Protein AF-A0A1Q7BTD7-F1 (afdb_monomer_lite)

Secondary structure (DSSP, 8-state):
-EEEEEE-GGGS-TT-EEEEEEEEEEEEEE-TT-----EEEEEEEEETTEEEEE--EE-BTTEEETTSGGGGGGGGGTT--S-EEEEEEE---HHHHHHHHTTSEEEEEEEEEEEEEPPPP-

Structure (mmCIF, N/CA/C/O backbone):
data_AF-A0A1Q7BTD7-F1
#
_entry.id   AF-A0A1Q7BTD7-F1
#
loop_
_atom_site.group_PDB
_atom_site.id
_atom_site.type_symbol
_atom_site.label_atom_id
_atom_site.label_alt_id
_atom_site.label_comp_id
_atom_site.label_asym_id
_atom_site.label_entity_id
_atom_site.label_seq_id
_atom_site.pdbx_PDB_ins_code
_atom_site.Cartn_x
_atom_site.Cartn_y
_atom_site.Cartn_z
_atom_site.occupancy
_atom_site.B_iso_or_equiv
_atom_site.auth_seq_id
_atom_site.auth_comp_id
_atom_site.auth_asym_id
_atom_site.auth_atom_id
_atom_site.pdbx_PDB_model_num
ATOM 1 N N . MET A 1 1 ? 2.586 -2.168 14.222 1.00 91.81 1 MET A N 1
ATOM 2 C CA . MET A 1 1 ? 2.492 -3.506 13.594 1.00 91.81 1 MET A CA 1
ATOM 3 C C . MET A 1 1 ? 2.933 -3.400 12.141 1.00 91.81 1 MET A C 1
ATOM 5 O O . MET A 1 1 ? 2.793 -2.321 11.581 1.00 91.81 1 MET A O 1
ATOM 9 N N . ALA A 1 2 ? 3.480 -4.457 11.535 1.00 93.62 2 ALA A N 1
ATOM 10 C CA . ALA A 1 2 ? 3.885 -4.428 10.128 1.00 93.62 2 ALA A CA 1
ATOM 11 C C . ALA A 1 2 ? 3.631 -5.770 9.433 1.00 93.62 2 ALA A C 1
ATOM 13 O O . ALA A 1 2 ? 3.780 -6.821 10.055 1.00 93.62 2 ALA A O 1
ATOM 14 N N . ALA A 1 3 ? 3.281 -5.709 8.151 1.00 94.38 3 ALA A N 1
ATOM 15 C CA . ALA A 1 3 ? 3.268 -6.844 7.235 1.00 94.38 3 ALA A CA 1
ATOM 16 C C . ALA A 1 3 ? 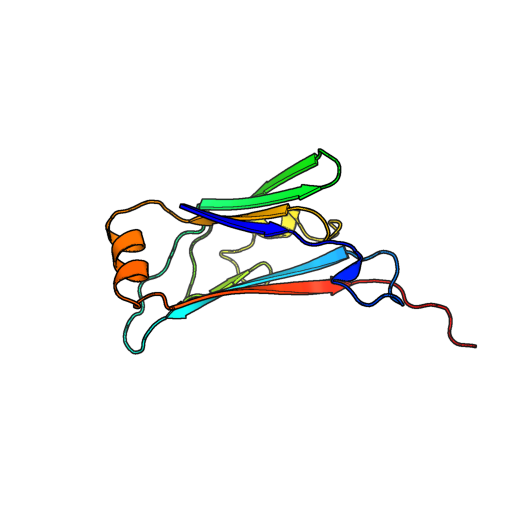4.319 -6.605 6.146 1.00 94.38 3 ALA A C 1
ATOM 18 O O . ALA A 1 3 ? 4.424 -5.487 5.645 1.00 94.38 3 ALA A O 1
ATOM 19 N N . VAL A 1 4 ? 5.096 -7.630 5.795 1.00 96.38 4 VAL A N 1
ATOM 20 C CA . VAL A 1 4 ? 6.134 -7.544 4.758 1.00 96.38 4 VAL A CA 1
ATOM 21 C C . VAL A 1 4 ? 5.771 -8.482 3.615 1.00 96.38 4 VAL A C 1
ATOM 23 O O . VAL A 1 4 ? 5.496 -9.658 3.848 1.00 96.38 4 VAL A O 1
ATOM 26 N N . LEU A 1 5 ? 5.766 -7.950 2.395 1.00 96.25 5 LEU A N 1
ATOM 27 C CA . LEU A 1 5 ? 5.528 -8.683 1.158 1.00 96.25 5 LEU A CA 1
ATOM 28 C C . LEU A 1 5 ? 6.822 -8.699 0.327 1.00 96.25 5 LEU A C 1
ATOM 30 O O . LEU A 1 5 ? 7.154 -7.674 -0.274 1.00 96.25 5 LEU A O 1
ATOM 34 N N . PRO A 1 6 ? 7.557 -9.824 0.289 1.00 97.56 6 PRO A N 1
ATOM 35 C CA . PRO A 1 6 ? 8.705 -9.967 -0.595 1.00 97.56 6 PRO A CA 1
ATOM 36 C C . PRO A 1 6 ? 8.225 -10.213 -2.030 1.00 97.56 6 PRO A C 1
ATOM 38 O O . PRO A 1 6 ? 7.434 -11.126 -2.266 1.00 97.56 6 PRO A O 1
ATOM 41 N N . LEU A 1 7 ? 8.707 -9.413 -2.983 1.00 97.44 7 LEU A N 1
ATOM 42 C CA . LEU A 1 7 ? 8.412 -9.564 -4.410 1.00 97.44 7 LEU A CA 1
ATOM 43 C C . LEU A 1 7 ? 9.700 -9.791 -5.205 1.00 97.44 7 LEU A C 1
ATOM 45 O O . LEU A 1 7 ? 10.588 -8.941 -5.269 1.00 97.44 7 LEU A O 1
ATOM 49 N N . ALA A 1 8 ? 9.795 -10.934 -5.867 1.00 96.94 8 ALA A N 1
ATOM 50 C CA . ALA A 1 8 ? 10.868 -11.287 -6.779 1.00 96.94 8 ALA A CA 1
ATOM 51 C C . ALA A 1 8 ? 10.474 -11.003 -8.233 1.00 96.94 8 ALA A C 1
ATOM 53 O O . ALA A 1 8 ? 9.302 -10.907 -8.595 1.00 96.94 8 ALA A O 1
ATOM 54 N N . ARG A 1 9 ? 11.465 -10.939 -9.134 1.00 94.88 9 ARG A N 1
ATOM 55 C CA . ARG A 1 9 ? 11.191 -10.776 -10.572 1.00 94.88 9 ARG A CA 1
ATOM 56 C C . ARG A 1 9 ? 10.265 -11.875 -11.111 1.00 94.88 9 ARG A C 1
ATOM 58 O O . ARG A 1 9 ? 9.489 -11.599 -12.021 1.00 94.88 9 ARG A O 1
ATOM 65 N N . THR A 1 10 ? 10.340 -13.089 -10.571 1.00 96.56 10 THR A N 1
ATOM 66 C CA . THR A 1 10 ? 9.511 -14.240 -10.967 1.00 96.56 10 THR A CA 1
ATOM 67 C C . THR A 1 10 ? 8.029 -14.083 -10.640 1.00 96.56 10 THR A C 1
ATOM 69 O O . THR A 1 10 ? 7.223 -14.793 -11.232 1.00 96.56 10 THR A O 1
ATOM 72 N N . ASP A 1 11 ? 7.662 -13.135 -9.776 1.00 96.62 11 ASP A N 1
ATOM 73 C CA . ASP A 1 11 ? 6.265 -12.859 -9.416 1.00 96.62 11 ASP A CA 1
ATOM 74 C C . ASP A 1 11 ? 5.552 -11.983 -10.461 1.00 96.62 11 ASP A C 1
ATOM 76 O O . ASP A 1 11 ? 4.351 -11.730 -10.376 1.00 96.62 11 ASP A O 1
ATOM 80 N N . PHE A 1 12 ? 6.285 -11.536 -11.484 1.00 95.25 12 PHE A N 1
ATOM 81 C CA . PHE A 1 12 ? 5.780 -10.694 -12.562 1.00 95.25 12 PHE A CA 1
ATOM 82 C C . PHE A 1 12 ? 5.896 -11.393 -13.924 1.00 95.25 12 PHE A C 1
ATOM 84 O O . PHE A 1 12 ? 6.814 -12.195 -14.127 1.00 95.25 12 PHE A O 1
ATOM 91 N N . PRO A 1 13 ? 5.047 -11.047 -14.916 1.00 93.69 13 PRO A N 1
ATOM 92 C CA . PRO A 1 13 ? 5.079 -11.663 -16.242 1.00 93.69 13 PRO A CA 1
ATOM 93 C C . PRO A 1 13 ? 6.493 -11.701 -16.851 1.00 93.69 13 PRO A C 1
ATOM 95 O O . PRO A 1 13 ? 7.179 -10.672 -16.883 1.00 93.69 13 PRO A O 1
ATOM 98 N N . PRO A 1 14 ? 6.976 -12.860 -17.334 1.00 93.56 14 PRO A N 1
ATOM 99 C CA . PRO A 1 14 ? 8.368 -13.012 -17.768 1.00 93.56 14 PRO A CA 1
ATOM 100 C C . PRO A 1 14 ? 8.680 -12.255 -19.067 1.00 93.56 14 PRO A C 1
ATOM 102 O O . PRO A 1 14 ? 9.826 -11.911 -19.3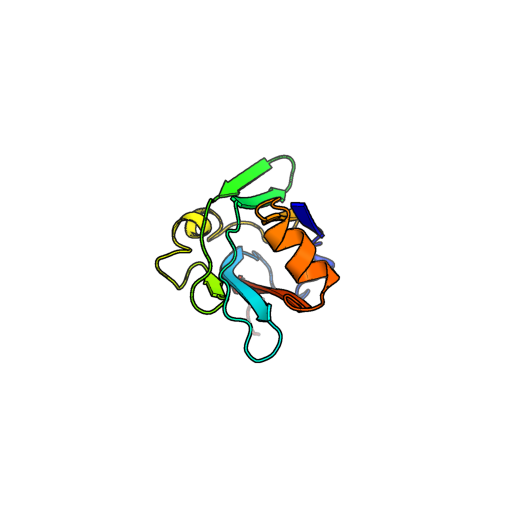27 1.00 93.56 14 PRO A O 1
ATOM 105 N N . ASN A 1 15 ? 7.661 -11.949 -19.869 1.00 93.00 15 ASN A N 1
ATOM 106 C CA . ASN A 1 15 ? 7.760 -11.277 -21.165 1.00 93.00 15 ASN A CA 1
ATOM 107 C C . ASN A 1 15 ? 7.601 -9.746 -21.091 1.00 93.00 15 ASN A C 1
ATOM 109 O O . ASN A 1 15 ? 7.393 -9.109 -22.121 1.00 93.00 15 ASN A O 1
ATOM 113 N N . VAL A 1 16 ? 7.663 -9.156 -19.895 1.00 94.31 16 VAL A N 1
ATOM 114 C CA . VAL A 1 16 ? 7.592 -7.702 -19.696 1.00 94.31 16 VAL A CA 1
ATOM 115 C C . VA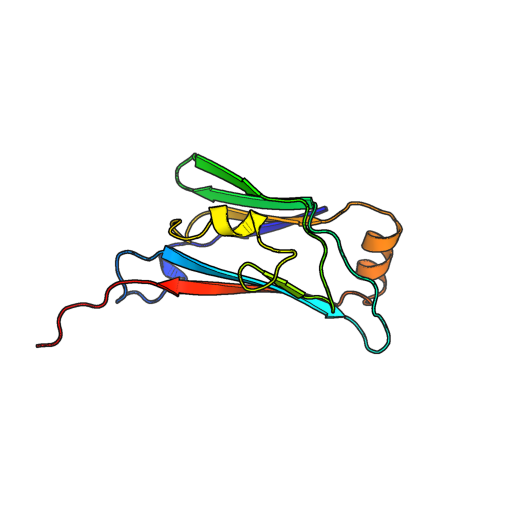L A 1 16 ? 8.902 -7.218 -19.077 1.00 94.31 16 VAL A C 1
ATOM 117 O O . VAL A 1 16 ? 9.255 -7.594 -17.962 1.00 94.31 16 VAL A O 1
ATOM 120 N N . ALA A 1 17 ? 9.652 -6.396 -19.800 1.00 93.94 17 ALA A N 1
ATOM 121 C CA . ALA A 1 17 ? 10.884 -5.775 -19.319 1.00 93.94 17 ALA A CA 1
ATOM 122 C C . ALA A 1 17 ? 10.613 -4.378 -18.741 1.00 93.94 17 ALA A C 1
ATOM 124 O O . ALA A 1 17 ? 9.545 -3.810 -18.974 1.00 93.94 17 ALA A O 1
ATOM 125 N N . ASN A 1 18 ? 11.598 -3.803 -18.041 1.00 95.00 18 ASN A N 1
ATOM 126 C CA . ASN A 1 18 ? 11.535 -2.440 -17.493 1.00 95.00 18 ASN A CA 1
ATOM 127 C C . ASN A 1 18 ? 10.282 -2.204 -16.634 1.00 95.00 18 ASN A C 1
ATOM 129 O O . ASN A 1 18 ? 9.562 -1.226 -16.829 1.00 95.00 18 ASN A O 1
ATOM 133 N N . LEU A 1 19 ? 9.991 -3.152 -15.738 1.00 96.94 19 LEU A N 1
ATOM 134 C CA . LEU A 1 19 ? 8.844 -3.055 -14.844 1.00 96.94 19 LEU A CA 1
ATOM 135 C C . LEU A 1 19 ? 8.997 -1.854 -13.915 1.00 96.94 19 LEU A C 1
ATOM 137 O O . LEU A 1 19 ? 10.043 -1.676 -13.293 1.00 96.94 19 LEU A O 1
ATOM 141 N N . ALA A 1 20 ? 7.927 -1.083 -13.792 1.00 97.69 20 ALA A N 1
ATOM 142 C CA . ALA A 1 20 ? 7.855 0.039 -12.878 1.00 97.69 20 ALA A CA 1
ATOM 143 C C . ALA A 1 20 ? 6.481 0.103 -12.211 1.00 97.69 20 ALA A C 1
ATOM 145 O O . ALA A 1 20 ? 5.455 -0.220 -12.816 1.00 97.69 20 ALA A O 1
ATOM 146 N N . VAL A 1 21 ? 6.447 0.543 -10.957 1.00 98.06 21 VAL A N 1
ATOM 147 C CA . VAL A 1 21 ? 5.200 0.802 -10.238 1.00 98.06 21 VAL A CA 1
ATOM 148 C C . VAL A 1 21 ? 4.498 1.999 -10.876 1.00 98.06 21 VAL A C 1
ATOM 150 O O . VAL A 1 21 ? 5.033 3.103 -10.924 1.00 98.06 21 VAL A O 1
ATOM 153 N N . ALA A 1 22 ? 3.275 1.798 -11.358 1.00 97.75 22 ALA A N 1
ATOM 154 C CA . ALA A 1 22 ? 2.443 2.857 -11.919 1.00 97.75 22 ALA A CA 1
ATOM 155 C C . ALA A 1 22 ? 1.429 3.385 -10.897 1.00 97.75 22 ALA A C 1
ATOM 157 O O . ALA A 1 22 ? 1.184 4.589 -10.826 1.00 97.75 22 ALA A O 1
ATOM 158 N N . LYS A 1 23 ? 0.804 2.491 -10.118 1.00 97.88 23 LYS A N 1
ATOM 159 C CA . LYS A 1 23 ? -0.164 2.852 -9.070 1.00 97.88 23 LYS A CA 1
ATOM 160 C C . LYS A 1 23 ? -0.121 1.859 -7.921 1.00 97.88 23 LYS A C 1
ATOM 162 O O . LYS A 1 23 ? 0.108 0.672 -8.138 1.00 97.88 23 LYS A O 1
ATOM 167 N N . LEU A 1 24 ? -0.439 2.350 -6.729 1.00 98.00 24 LEU A N 1
ATOM 168 C CA . LEU A 1 24 ? -0.618 1.538 -5.530 1.00 98.00 24 LEU A CA 1
ATOM 169 C C . LEU A 1 24 ? -1.988 1.823 -4.933 1.00 98.00 24 LEU A C 1
ATOM 171 O O . LEU A 1 24 ? -2.437 2.973 -4.905 1.00 98.00 24 LEU A O 1
ATOM 175 N N . THR A 1 25 ? -2.672 0.787 -4.468 1.00 98.06 25 THR A N 1
ATOM 176 C CA . THR A 1 25 ? -3.921 0.908 -3.713 1.00 98.06 25 THR A CA 1
ATOM 177 C C . THR A 1 25 ? -3.980 -0.187 -2.665 1.00 98.06 25 THR A C 1
ATOM 179 O O . THR A 1 25 ? -3.834 -1.355 -2.990 1.00 98.06 25 THR A O 1
ATOM 182 N N . LEU A 1 26 ? -4.201 0.191 -1.415 1.00 97.75 26 LEU A N 1
ATOM 183 C CA . LEU A 1 26 ? -4.457 -0.716 -0.312 1.00 97.75 26 LEU A CA 1
ATOM 184 C C . LEU A 1 26 ? -5.953 -0.721 -0.009 1.00 97.75 26 LEU A C 1
ATOM 186 O O . LEU A 1 26 ? -6.559 0.340 0.168 1.00 97.75 26 LEU A O 1
ATOM 190 N N . TYR A 1 27 ? -6.512 -1.920 0.086 1.00 97.62 27 TYR A N 1
ATOM 191 C CA . TYR A 1 27 ? -7.858 -2.172 0.577 1.00 97.62 27 TY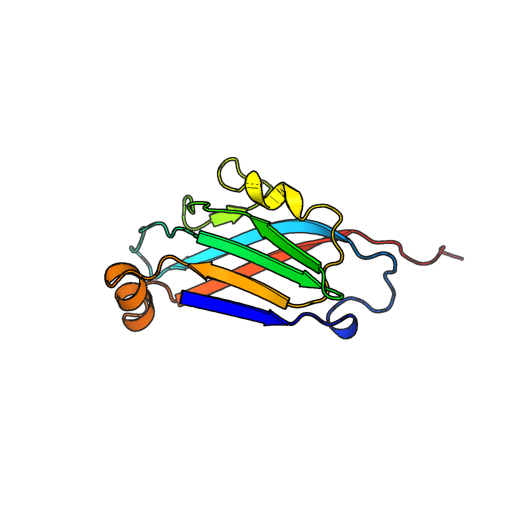R A CA 1
ATOM 192 C C . TYR A 1 27 ? -7.778 -2.827 1.951 1.00 97.62 27 TYR A C 1
ATOM 194 O O . TYR A 1 27 ? -7.073 -3.817 2.131 1.00 97.62 27 TYR A O 1
ATOM 202 N N . VAL A 1 28 ? -8.532 -2.290 2.901 1.00 97.25 28 VAL A N 1
ATOM 203 C CA . VAL A 1 28 ? -8.791 -2.901 4.201 1.00 97.25 28 VAL A CA 1
ATOM 204 C C . VAL A 1 28 ? -10.119 -3.634 4.089 1.00 97.25 28 VAL A C 1
ATOM 206 O O . VAL A 1 28 ? -11.179 -3.008 4.008 1.00 97.25 28 VAL A O 1
ATOM 209 N N . VAL A 1 29 ? -10.065 -4.963 4.046 1.00 96.94 29 VAL A N 1
ATOM 210 C CA . VAL A 1 29 ? -11.259 -5.808 4.022 1.00 96.94 29 VAL A CA 1
ATOM 211 C C . VAL A 1 29 ? -11.806 -5.864 5.441 1.00 96.94 29 VAL A C 1
ATOM 213 O O . VAL A 1 29 ? -11.128 -6.302 6.371 1.00 96.94 29 VAL A O 1
ATOM 216 N N . ARG A 1 30 ? -13.027 -5.363 5.617 1.00 97.44 30 ARG A N 1
ATOM 217 C CA . ARG A 1 30 ? -13.677 -5.208 6.920 1.00 97.44 30 ARG A CA 1
ATOM 218 C C . ARG A 1 30 ? -14.925 -6.074 6.993 1.00 97.44 30 ARG A C 1
ATOM 220 O O . ARG A 1 30 ? -15.638 -6.220 6.002 1.00 97.44 30 ARG A O 1
ATOM 227 N N . ALA A 1 31 ? -15.217 -6.581 8.185 1.00 97.62 31 ALA A N 1
ATOM 228 C CA . ALA A 1 31 ? -16.483 -7.245 8.455 1.00 97.62 31 ALA A CA 1
ATOM 229 C C . ALA A 1 31 ? -17.668 -6.289 8.224 1.00 97.62 31 ALA A C 1
ATOM 231 O O . ALA A 1 31 ? -17.566 -5.074 8.415 1.00 97.62 31 ALA A O 1
ATOM 232 N N . ASN A 1 32 ? -18.828 -6.845 7.872 1.00 95.62 32 ASN A N 1
ATOM 233 C CA . ASN A 1 32 ? -20.047 -6.060 7.674 1.00 95.62 32 ASN A CA 1
ATOM 234 C C . ASN A 1 32 ? -20.379 -5.206 8.911 1.00 95.62 32 ASN A C 1
ATOM 236 O O . ASN A 1 32 ? -20.399 -5.703 10.039 1.00 95.62 32 ASN A O 1
ATOM 240 N N . GLY A 1 33 ? -20.663 -3.921 8.684 1.00 94.50 33 GLY A N 1
ATOM 241 C CA . GLY A 1 33 ? -20.980 -2.958 9.743 1.00 94.50 33 GLY A CA 1
ATOM 242 C C . GLY A 1 33 ? -19.771 -2.432 10.525 1.00 94.50 33 GLY A C 1
ATOM 243 O O . GLY A 1 33 ? -19.969 -1.673 11.467 1.00 94.50 33 GLY A O 1
ATOM 244 N N . PHE A 1 34 ? -18.542 -2.811 10.157 1.00 96.94 34 PHE A N 1
ATOM 245 C CA . PHE A 1 34 ? -17.318 -2.226 10.701 1.00 96.94 34 PHE A CA 1
ATOM 246 C C . PHE A 1 34 ? -16.737 -1.201 9.718 1.00 96.94 34 PHE A C 1
ATOM 248 O O . PHE A 1 34 ? -16.311 -1.546 8.615 1.00 96.94 34 PHE A O 1
ATOM 255 N N . ASP A 1 35 ? -16.731 0.069 10.113 1.00 96.31 35 ASP A N 1
ATOM 256 C CA . ASP A 1 35 ? -16.389 1.218 9.266 1.00 96.31 35 ASP A CA 1
ATOM 257 C C . ASP A 1 35 ? -15.180 2.019 9.769 1.00 96.31 35 ASP A C 1
ATOM 259 O O . ASP A 1 35 ? -14.806 3.014 9.149 1.00 96.31 35 ASP A O 1
ATOM 263 N N . ALA A 1 36 ? -14.527 1.561 10.842 1.00 95.38 36 ALA A N 1
ATOM 264 C CA . ALA A 1 36 ? -13.331 2.207 11.359 1.00 95.38 36 ALA A CA 1
ATOM 265 C C . ALA A 1 36 ? -12.245 2.285 10.275 1.00 95.38 36 ALA A C 1
ATOM 267 O O . ALA A 1 36 ? -11.939 1.300 9.589 1.00 95.38 36 ALA A O 1
ATOM 268 N N . GLU A 1 37 ? -11.680 3.476 10.112 1.00 95.88 37 GLU A N 1
ATOM 269 C CA . GLU A 1 37 ? -10.541 3.716 9.235 1.00 95.88 37 GLU A CA 1
ATOM 270 C C . GLU A 1 37 ? -9.239 3.359 9.952 1.00 95.88 37 GLU A C 1
ATOM 272 O O . GLU A 1 37 ? -9.150 3.416 11.178 1.00 95.88 37 GLU A O 1
ATOM 277 N N . LEU A 1 38 ? -8.234 2.983 9.169 1.00 95.81 38 LEU A N 1
ATOM 278 C CA . LEU A 1 38 ? -6.923 2.589 9.650 1.00 95.81 38 LEU A CA 1
ATOM 279 C C . LEU A 1 38 ? -5.875 3.582 9.149 1.00 95.81 38 LEU A C 1
ATOM 281 O O . LEU A 1 38 ? -5.923 4.032 8.002 1.00 95.81 38 LEU A O 1
ATOM 285 N N . THR A 1 39 ? -4.895 3.897 9.990 1.00 97.44 39 THR A N 1
ATOM 286 C CA . THR A 1 39 ? -3.725 4.667 9.562 1.00 97.44 39 THR A CA 1
ATOM 287 C C . THR A 1 39 ? -2.585 3.732 9.180 1.00 97.44 39 THR A C 1
ATOM 289 O O . THR A 1 39 ? -2.053 2.998 10.020 1.00 97.44 39 THR A O 1
ATOM 292 N N . VAL A 1 40 ? -2.168 3.795 7.913 1.00 97.94 40 VAL A N 1
ATOM 293 C CA . VAL A 1 40 ? -0.884 3.236 7.481 1.00 97.94 40 VAL A CA 1
ATOM 294 C C . VAL A 1 40 ? 0.181 4.244 7.883 1.00 97.94 40 VAL A C 1
ATOM 296 O O . VAL A 1 40 ? 0.284 5.323 7.301 1.00 97.94 40 VAL A O 1
ATOM 299 N N . THR A 1 41 ? 0.944 3.927 8.923 1.00 98.19 41 THR A N 1
ATOM 300 C CA . THR A 1 41 ? 1.974 4.820 9.457 1.00 98.19 41 THR A CA 1
ATOM 301 C C . THR A 1 41 ? 3.135 4.981 8.485 1.00 98.19 41 THR A C 1
ATOM 303 O O . THR A 1 41 ? 3.680 6.076 8.379 1.00 98.19 41 THR A O 1
ATOM 306 N N . ALA A 1 42 ? 3.454 3.926 7.735 1.00 97.94 42 ALA A N 1
ATOM 307 C CA . ALA A 1 42 ? 4.428 3.952 6.656 1.00 97.94 42 ALA A CA 1
ATOM 308 C C . ALA A 1 42 ? 4.156 2.840 5.635 1.00 97.94 42 ALA A C 1
ATOM 310 O O . ALA A 1 42 ? 3.837 1.708 5.996 1.00 97.9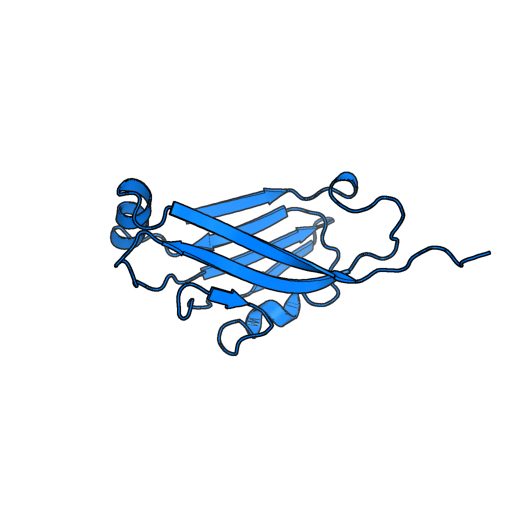4 42 ALA A O 1
ATOM 311 N N . LEU A 1 43 ? 4.321 3.154 4.354 1.00 98.06 43 LEU A N 1
ATOM 312 C CA . LEU A 1 43 ? 4.612 2.175 3.316 1.00 98.06 43 LEU A CA 1
ATOM 313 C C . LEU A 1 43 ? 6.115 2.253 3.053 1.00 98.06 43 LEU A C 1
ATOM 315 O O . LEU A 1 43 ? 6.617 3.327 2.732 1.00 98.06 43 LEU A O 1
ATOM 319 N N . ARG A 1 44 ? 6.821 1.141 3.227 1.00 98.31 44 ARG A N 1
ATOM 320 C CA . ARG A 1 44 ? 8.265 1.017 3.035 1.00 98.31 44 ARG A CA 1
ATOM 321 C C . ARG A 1 44 ? 8.533 0.111 1.845 1.00 98.31 44 ARG A C 1
ATOM 323 O O . ARG A 1 44 ? 7.899 -0.929 1.714 1.00 98.31 44 ARG A O 1
ATOM 330 N N . HIS A 1 45 ? 9.482 0.489 1.008 1.00 98.50 45 HIS A N 1
ATOM 331 C CA . HIS A 1 45 ? 9.967 -0.313 -0.104 1.00 98.50 45 HIS A CA 1
ATOM 332 C C . HIS A 1 45 ? 11.488 -0.390 -0.025 1.00 98.50 45 HIS A C 1
ATOM 334 O O . HIS A 1 45 ? 12.161 0.641 0.009 1.00 98.50 45 HIS A O 1
ATOM 340 N N . GLU A 1 46 ? 12.015 -1.606 0.062 1.00 98.31 46 GLU A N 1
ATOM 341 C CA . GLU A 1 46 ? 13.447 -1.880 0.109 1.00 98.31 46 GLU A CA 1
ATOM 342 C C . GLU A 1 46 ? 13.865 -2.731 -1.088 1.00 98.31 46 GLU A C 1
ATOM 344 O O . GLU A 1 46 ? 13.389 -3.850 -1.266 1.00 98.31 46 GLU A O 1
ATOM 349 N N . VAL A 1 47 ? 14.761 -2.203 -1.920 1.00 97.25 47 VAL A N 1
ATOM 350 C CA . VAL A 1 47 ? 15.259 -2.880 -3.122 1.00 97.25 47 VAL A CA 1
ATOM 351 C C . VAL A 1 47 ? 16.717 -2.507 -3.356 1.00 97.25 47 VAL A C 1
ATOM 353 O O . VAL A 1 47 ? 17.086 -1.340 -3.253 1.00 97.25 47 VAL A O 1
ATOM 356 N N . ASP A 1 48 ? 17.568 -3.497 -3.630 1.00 93.56 48 ASP A N 1
ATOM 357 C CA . ASP A 1 48 ? 19.001 -3.307 -3.908 1.00 93.56 48 ASP A CA 1
ATOM 358 C C . ASP A 1 48 ? 19.742 -2.454 -2.849 1.00 93.56 48 ASP A C 1
ATOM 360 O O . ASP A 1 48 ? 20.625 -1.651 -3.156 1.00 93.56 48 ASP A O 1
ATOM 364 N N . GLY A 1 49 ? 19.356 -2.599 -1.575 1.00 93.25 49 GLY A N 1
ATOM 365 C CA . GLY A 1 49 ? 19.911 -1.836 -0.450 1.00 93.25 49 GLY A CA 1
ATOM 366 C C . GLY A 1 49 ? 19.467 -0.369 -0.380 1.00 93.25 49 GLY A C 1
ATOM 367 O O . GLY A 1 49 ? 19.975 0.380 0.453 1.00 93.25 49 GLY A O 1
ATOM 368 N N . GLN A 1 50 ? 18.539 0.060 -1.240 1.00 95.50 50 GLN A N 1
ATOM 369 C CA . GLN A 1 50 ? 17.866 1.355 -1.162 1.00 95.50 50 GLN A CA 1
ATOM 370 C C . GLN A 1 50 ? 16.539 1.206 -0.424 1.00 95.50 50 GLN A C 1
ATOM 372 O O . GLN A 1 50 ? 15.785 0.275 -0.690 1.00 95.50 50 GLN A O 1
ATOM 377 N N . VAL A 1 51 ? 16.243 2.149 0.470 1.00 97.62 51 VAL A N 1
ATOM 378 C CA . VAL A 1 51 ? 14.989 2.190 1.228 1.00 97.62 51 VAL A CA 1
ATOM 379 C C . VAL A 1 51 ? 14.255 3.483 0.907 1.00 97.62 51 VAL A C 1
ATOM 381 O O . VAL A 1 51 ? 14.800 4.573 1.081 1.00 97.62 51 VAL A O 1
ATOM 384 N N . VAL A 1 52 ? 13.005 3.355 0.477 1.00 97.81 52 VAL A N 1
ATOM 385 C CA . VAL A 1 52 ? 12.066 4.467 0.319 1.00 97.81 52 VAL A CA 1
ATOM 386 C C . VAL A 1 52 ? 10.897 4.233 1.263 1.00 97.81 52 VAL A C 1
ATOM 388 O O . VAL A 1 52 ? 10.346 3.137 1.326 1.00 97.81 52 VAL A O 1
ATOM 391 N N . GLU A 1 53 ? 10.503 5.263 2.001 1.00 97.88 53 GLU A N 1
ATOM 392 C CA . GLU A 1 53 ? 9.391 5.198 2.944 1.00 97.88 53 GLU A CA 1
ATOM 393 C C . GLU A 1 53 ? 8.462 6.395 2.737 1.00 97.88 53 GLU A C 1
ATOM 395 O O . GLU A 1 53 ? 8.925 7.520 2.538 1.00 97.88 53 GLU A O 1
ATOM 400 N N . ALA A 1 54 ? 7.148 6.162 2.765 1.00 97.44 54 ALA A N 1
ATOM 401 C CA . ALA A 1 54 ? 6.150 7.217 2.641 1.00 97.44 54 ALA A CA 1
ATOM 402 C C . ALA A 1 54 ? 4.936 6.979 3.545 1.00 97.44 54 ALA A C 1
ATOM 404 O O . ALA A 1 54 ? 4.421 5.868 3.665 1.00 97.44 54 ALA A O 1
ATOM 405 N N . GLY A 1 55 ? 4.432 8.056 4.137 1.00 93.12 55 GLY A N 1
ATOM 406 C CA . GLY A 1 55 ? 3.355 8.037 5.121 1.00 93.12 55 GLY A CA 1
ATOM 407 C C . GLY A 1 55 ? 3.490 9.216 6.088 1.00 93.12 55 GLY A C 1
ATOM 408 O O . GLY A 1 55 ? 4.338 10.084 5.867 1.00 93.12 55 GLY A O 1
ATOM 409 N N . PRO A 1 56 ? 2.676 9.266 7.153 1.00 96.88 56 PRO A N 1
ATOM 410 C CA . PRO A 1 56 ? 1.505 8.425 7.402 1.00 96.88 56 PRO A CA 1
ATOM 411 C C . PRO A 1 56 ? 0.333 8.789 6.479 1.00 96.88 56 PRO A C 1
ATOM 413 O O . PRO A 1 56 ? 0.189 9.941 6.069 1.00 96.88 56 PRO A O 1
ATOM 416 N N . VAL A 1 57 ? -0.526 7.817 6.166 1.00 97.19 57 VAL A N 1
ATOM 417 C CA . VAL A 1 57 ? -1.746 8.029 5.374 1.00 97.19 57 VAL A CA 1
ATOM 418 C C . VAL A 1 57 ? -2.948 7.319 6.010 1.00 97.19 57 VAL A C 1
ATOM 420 O O . VAL A 1 57 ? -2.853 6.133 6.339 1.00 97.19 57 VAL A O 1
ATOM 423 N N . PRO A 1 58 ? -4.089 8.004 6.198 1.00 97.19 58 PRO A N 1
ATOM 424 C CA . PRO A 1 58 ? -5.316 7.355 6.638 1.00 97.19 58 PRO A CA 1
ATOM 425 C C . PRO A 1 58 ? -6.035 6.693 5.460 1.00 97.19 58 PRO A C 1
ATOM 427 O O . PRO A 1 58 ? -6.004 7.187 4.326 1.00 97.19 58 PRO A O 1
ATOM 430 N N . THR A 1 59 ? -6.742 5.599 5.728 1.00 97.06 59 THR A N 1
ATOM 431 C CA . THR A 1 59 ? -7.733 5.072 4.792 1.00 97.06 59 THR A CA 1
ATOM 432 C C . THR A 1 59 ? -8.983 5.951 4.769 1.00 97.06 59 THR A C 1
ATOM 434 O O . THR A 1 59 ? -9.286 6.683 5.711 1.00 97.06 59 THR A O 1
ATOM 437 N N . SER A 1 60 ? -9.710 5.907 3.654 1.00 96.44 60 SER A N 1
ATOM 438 C CA . SER A 1 60 ? -11.036 6.509 3.530 1.00 96.44 60 SER A CA 1
ATOM 439 C C . SER A 1 60 ? -11.972 5.523 2.843 1.00 96.44 60 SER A C 1
ATOM 441 O O . SER A 1 60 ? -11.752 5.140 1.687 1.00 96.44 60 SER A O 1
ATOM 443 N N . GLY A 1 61 ? -12.999 5.076 3.565 1.00 95.75 61 GLY A N 1
ATOM 444 C CA . GLY A 1 61 ? -13.840 3.961 3.146 1.00 95.75 61 GLY A CA 1
ATOM 445 C C . GLY A 1 61 ? -13.064 2.644 3.099 1.00 95.75 61 GLY A C 1
ATOM 446 O O . GLY A 1 61 ? -13.353 1.814 2.243 1.00 95.75 61 GLY A O 1
ATOM 447 N N . GLY A 1 62 ? -12.047 2.478 3.952 1.00 96.44 62 GLY A N 1
ATOM 448 C CA . GLY A 1 62 ? -11.161 1.312 3.955 1.00 96.44 62 GLY A CA 1
ATOM 449 C C . GLY A 1 62 ? -10.190 1.270 2.773 1.00 96.44 62 GLY A C 1
ATOM 450 O O . GLY A 1 62 ? -9.641 0.216 2.478 1.00 96.44 62 GLY A O 1
ATOM 451 N N . ILE A 1 63 ? -9.990 2.383 2.058 1.00 97.44 63 ILE A N 1
ATOM 452 C CA . ILE A 1 63 ? -9.141 2.433 0.861 1.00 97.44 63 ILE A CA 1
ATOM 453 C C . ILE A 1 63 ? -8.162 3.603 0.949 1.00 97.44 63 ILE A C 1
ATOM 455 O O . ILE A 1 63 ? -8.558 4.732 1.247 1.00 97.44 63 ILE A O 1
ATOM 459 N N . VAL A 1 64 ? -6.899 3.362 0.602 1.00 97.69 64 VAL A N 1
ATOM 460 C CA . VAL A 1 64 ? -5.879 4.400 0.382 1.00 97.69 64 VAL A CA 1
ATOM 461 C C . VAL A 1 64 ? -5.017 4.038 -0.825 1.00 97.69 64 VAL A C 1
ATOM 463 O O . VAL A 1 64 ? -4.815 2.866 -1.115 1.00 97.69 64 VAL A O 1
ATOM 466 N N . GLY A 1 65 ? -4.537 5.020 -1.584 1.00 97.25 65 GLY A N 1
ATOM 467 C CA . GLY A 1 65 ? -3.725 4.749 -2.769 1.00 97.25 65 GLY A CA 1
ATOM 468 C C . GLY A 1 65 ? -3.376 6.000 -3.558 1.00 97.25 65 GLY A C 1
ATOM 469 O O . GLY A 1 65 ? -3.951 7.062 -3.326 1.00 97.25 65 GLY A O 1
ATOM 470 N N . THR A 1 66 ? -2.479 5.867 -4.534 1.00 96.69 66 THR A N 1
ATOM 471 C CA . THR A 1 66 ? -1.959 6.993 -5.334 1.00 96.69 66 THR A CA 1
ATOM 472 C C . THR A 1 66 ? -3.028 7.701 -6.169 1.00 96.69 66 THR A C 1
ATOM 474 O O . THR A 1 66 ? -2.855 8.852 -6.552 1.00 96.69 66 THR A O 1
ATOM 477 N N . GLY A 1 67 ? -4.157 7.035 -6.437 1.00 91.88 67 GLY A N 1
ATOM 478 C CA . GLY A 1 67 ? -5.322 7.626 -7.102 1.00 91.88 67 GLY A CA 1
ATOM 479 C C . GLY A 1 67 ? -6.263 8.413 -6.180 1.00 91.88 67 GLY A C 1
ATOM 480 O O . GLY A 1 67 ? -7.299 8.877 -6.650 1.00 91.88 67 GLY A O 1
ATOM 481 N N . ARG A 1 68 ? -5.962 8.531 -4.879 1.00 91.88 68 ARG A N 1
ATOM 482 C CA . ARG A 1 68 ? -6.793 9.230 -3.885 1.00 91.88 68 ARG A CA 1
ATOM 483 C C . ARG A 1 68 ? -5.987 10.314 -3.160 1.00 91.88 68 ARG A C 1
ATOM 485 O O . ARG A 1 68 ? -4.809 10.091 -2.896 1.00 91.88 68 ARG A O 1
ATOM 492 N N . PRO A 1 69 ? -6.609 11.437 -2.743 1.00 91.56 69 PRO A N 1
ATOM 493 C CA . PRO A 1 69 ? -5.895 12.531 -2.075 1.00 91.56 69 PRO A CA 1
ATOM 494 C C . PRO A 1 69 ? -5.092 12.097 -0.842 1.00 91.56 69 PRO A C 1
ATOM 496 O O . PRO A 1 69 ? -3.941 12.493 -0.690 1.00 91.56 69 PRO A O 1
ATOM 499 N N . ALA A 1 70 ? -5.661 11.229 0.003 1.00 91.12 70 ALA A N 1
ATOM 500 C CA . ALA A 1 70 ? -4.993 10.739 1.211 1.00 91.12 70 ALA A CA 1
ATOM 501 C C . ALA A 1 70 ? -3.730 9.907 0.919 1.00 91.12 70 ALA A C 1
ATOM 503 O O . ALA A 1 70 ? -2.841 9.848 1.756 1.00 91.12 70 ALA A O 1
ATOM 504 N N . GLY A 1 71 ? -3.629 9.291 -0.265 1.00 94.19 71 GLY A N 1
ATOM 505 C CA . GLY A 1 71 ? -2.478 8.480 -0.668 1.00 94.19 71 GLY A CA 1
ATOM 506 C C . GLY A 1 71 ? -1.423 9.240 -1.472 1.00 94.19 71 GLY A C 1
ATOM 507 O O . GLY A 1 71 ? -0.523 8.605 -2.013 1.00 94.19 71 GLY A O 1
ATOM 508 N N . ALA A 1 72 ? -1.500 10.574 -1.562 1.00 95.88 72 ALA A N 1
ATOM 509 C CA . ALA A 1 72 ? -0.517 11.386 -2.284 1.00 95.88 72 ALA A CA 1
ATOM 510 C C . ALA A 1 72 ? 0.953 11.119 -1.879 1.00 95.88 72 ALA A C 1
ATOM 512 O O . ALA A 1 72 ? 1.788 11.068 -2.782 1.00 95.88 72 ALA A O 1
ATOM 513 N N . PRO A 1 73 ? 1.306 10.866 -0.597 1.00 97.31 73 PRO A N 1
ATOM 514 C CA . PRO A 1 73 ? 2.679 10.502 -0.228 1.00 97.31 73 PRO A CA 1
ATOM 515 C C . PRO A 1 73 ? 3.217 9.272 -0.971 1.00 97.31 73 PRO A C 1
ATOM 517 O O . PRO A 1 73 ? 4.404 9.201 -1.274 1.00 97.31 73 PRO A O 1
ATOM 520 N N . TRP A 1 74 ? 2.352 8.319 -1.334 1.00 97.69 74 TRP A N 1
ATOM 521 C CA . TRP A 1 74 ? 2.755 7.105 -2.051 1.00 97.69 74 TRP A CA 1
ATOM 522 C C . TRP A 1 74 ? 3.121 7.357 -3.516 1.00 97.69 74 TRP A C 1
ATOM 524 O O . TRP A 1 74 ? 3.634 6.458 -4.178 1.00 97.69 74 TRP A O 1
ATOM 534 N N . LEU A 1 75 ? 2.908 8.572 -4.040 1.00 97.12 75 LEU A N 1
ATOM 535 C CA . LEU A 1 75 ? 3.387 8.943 -5.373 1.00 97.12 75 LEU A CA 1
ATOM 536 C C . LEU A 1 75 ? 4.913 8.837 -5.488 1.00 97.12 75 LEU A C 1
ATOM 538 O O . LEU A 1 75 ? 5.395 8.630 -6.600 1.00 97.12 75 LEU A O 1
ATOM 542 N N . ALA A 1 76 ? 5.647 8.886 -4.368 1.00 96.94 76 ALA A N 1
ATOM 543 C CA . ALA A 1 76 ? 7.092 8.660 -4.306 1.00 96.94 76 ALA A CA 1
ATOM 544 C C . ALA A 1 76 ? 7.533 7.289 -4.857 1.00 96.94 76 ALA A C 1
ATOM 546 O O . ALA A 1 76 ? 8.675 7.147 -5.280 1.00 96.94 76 ALA A O 1
ATOM 547 N N . PHE A 1 77 ? 6.637 6.296 -4.895 1.00 97.88 77 PHE A N 1
ATOM 548 C CA . PHE A 1 77 ? 6.922 4.976 -5.465 1.00 97.88 77 PHE A CA 1
ATOM 549 C C . PHE A 1 77 ? 6.637 4.890 -6.968 1.00 97.88 77 PHE A C 1
ATOM 551 O O . PHE A 1 77 ? 6.935 3.875 -7.591 1.00 97.88 77 PHE A O 1
ATOM 558 N N . THR A 1 78 ? 6.044 5.918 -7.580 1.00 97.25 78 THR A N 1
ATOM 559 C CA . THR A 1 78 ? 5.740 5.898 -9.017 1.00 97.25 78 THR A CA 1
ATOM 560 C C . THR A 1 78 ? 7.041 5.861 -9.816 1.00 97.25 78 THR A C 1
ATOM 562 O O . THR A 1 78 ? 7.901 6.719 -9.645 1.00 97.25 78 THR A O 1
ATOM 565 N N . GLY A 1 79 ? 7.183 4.881 -10.705 1.00 97.19 79 GLY A N 1
ATOM 566 C CA . GLY A 1 79 ? 8.408 4.645 -11.467 1.00 97.19 79 GLY A CA 1
ATOM 567 C C . GLY A 1 79 ? 9.421 3.725 -10.777 1.00 97.19 79 GLY A C 1
ATOM 568 O O . GLY A 1 79 ? 10.397 3.341 -11.416 1.00 97.19 79 GLY A O 1
ATOM 569 N N . ALA A 1 80 ? 9.205 3.345 -9.513 1.00 97.06 80 ALA A N 1
ATOM 570 C CA . ALA A 1 80 ? 10.119 2.470 -8.782 1.00 97.06 80 ALA A CA 1
ATOM 571 C C . ALA A 1 80 ? 10.097 1.031 -9.324 1.00 97.06 80 ALA A C 1
ATOM 573 O O . ALA A 1 80 ? 9.077 0.563 -9.835 1.00 97.06 80 ALA A O 1
ATOM 574 N N . ASN A 1 81 ? 11.214 0.316 -9.166 1.00 96.75 81 ASN A N 1
ATOM 575 C CA . ASN A 1 81 ? 11.283 -1.124 -9.411 1.00 96.75 81 ASN A CA 1
ATOM 576 C C . ASN A 1 81 ? 10.312 -1.847 -8.453 1.00 96.75 81 ASN A C 1
ATOM 578 O O . ASN A 1 81 ? 10.430 -1.653 -7.249 1.00 96.75 81 ASN A O 1
ATOM 582 N N . PRO A 1 82 ? 9.360 -2.672 -8.925 1.00 97.44 82 PRO A N 1
ATOM 583 C CA . PRO A 1 82 ? 8.392 -3.315 -8.039 1.00 97.44 82 PRO A CA 1
ATOM 584 C C . PRO A 1 82 ? 8.958 -4.483 -7.216 1.00 97.44 82 PRO A C 1
ATOM 586 O O . PRO A 1 82 ? 8.272 -4.951 -6.310 1.00 97.44 82 PRO A O 1
ATOM 589 N N . THR A 1 83 ? 10.164 -4.980 -7.515 1.00 97.88 83 THR A N 1
ATOM 590 C CA . THR A 1 83 ? 10.799 -6.056 -6.732 1.00 97.88 83 THR A CA 1
ATOM 591 C C . THR A 1 83 ? 11.317 -5.555 -5.385 1.00 97.88 83 THR A C 1
ATOM 593 O O . THR A 1 83 ? 11.461 -4.352 -5.185 1.00 97.88 83 THR A O 1
ATOM 596 N N . GLY A 1 84 ? 11.690 -6.475 -4.501 1.00 97.81 84 GLY A N 1
ATOM 597 C CA . GLY A 1 84 ? 12.186 -6.179 -3.161 1.00 97.81 84 GLY A CA 1
ATOM 598 C C . GLY A 1 84 ? 11.103 -6.345 -2.102 1.00 97.81 84 GLY A C 1
ATOM 599 O O . GLY A 1 84 ? 10.054 -6.943 -2.355 1.00 97.81 84 GLY A O 1
ATOM 600 N N . ASP A 1 85 ? 11.366 -5.814 -0.916 1.00 98.31 85 ASP A N 1
ATOM 601 C CA . ASP A 1 85 ? 10.492 -5.969 0.239 1.00 98.31 85 ASP A CA 1
ATOM 602 C C . ASP A 1 85 ? 9.560 -4.767 0.374 1.00 98.31 85 ASP A C 1
ATOM 604 O O . ASP A 1 85 ? 9.997 -3.621 0.508 1.00 98.31 85 ASP A O 1
ATOM 608 N N . TRP A 1 86 ? 8.255 -5.036 0.375 1.00 98.31 86 TRP A N 1
ATOM 609 C CA . TRP A 1 86 ? 7.214 -4.044 0.624 1.00 98.31 86 TRP A CA 1
ATOM 610 C C . TRP A 1 86 ? 6.675 -4.189 2.047 1.00 98.31 86 TRP A C 1
ATOM 612 O O . TRP A 1 86 ? 5.978 -5.149 2.365 1.00 98.31 86 TRP A O 1
ATOM 622 N N . GLY A 1 87 ? 6.989 -3.231 2.913 1.00 97.94 87 GLY A N 1
ATOM 623 C CA . GLY A 1 87 ? 6.510 -3.154 4.288 1.00 97.94 87 GLY A CA 1
ATOM 624 C C . GLY A 1 87 ? 5.284 -2.254 4.417 1.00 97.94 87 GLY A C 1
ATOM 625 O O . GLY A 1 87 ? 5.358 -1.060 4.146 1.00 97.94 87 GLY A O 1
ATOM 626 N N . ILE A 1 88 ? 4.164 -2.795 4.888 1.00 97.69 88 ILE A N 1
ATOM 627 C CA . ILE A 1 88 ? 2.969 -2.026 5.250 1.00 97.69 88 ILE A CA 1
ATOM 628 C C . ILE A 1 88 ? 2.943 -1.900 6.772 1.00 97.69 88 ILE A C 1
ATOM 630 O O . ILE A 1 88 ? 2.656 -2.864 7.484 1.00 97.69 88 ILE A O 1
ATOM 634 N N . HIS A 1 89 ? 3.253 -0.712 7.278 1.00 97.88 89 HIS A N 1
ATOM 635 C CA . HIS A 1 89 ? 3.278 -0.414 8.703 1.00 97.88 89 HIS A CA 1
ATOM 636 C C . HIS A 1 89 ? 1.947 0.208 9.110 1.00 97.88 89 HIS A C 1
ATOM 638 O O . HIS A 1 89 ? 1.526 1.225 8.565 1.00 97.88 89 HIS A O 1
ATOM 644 N N . LEU A 1 90 ? 1.279 -0.414 10.075 1.00 96.88 90 LEU A N 1
ATOM 645 C CA . LEU A 1 90 ? 0.013 0.051 10.627 1.00 96.88 90 LEU A CA 1
ATOM 646 C C . LEU A 1 90 ? 0.245 0.600 12.031 1.00 96.88 90 LEU A C 1
ATOM 648 O O . LEU A 1 90 ? 1.155 0.156 12.753 1.00 96.88 90 LEU A O 1
ATOM 652 N N . GLU A 1 91 ? -0.631 1.512 12.440 1.00 96.06 91 GLU A N 1
ATOM 653 C CA . GLU A 1 91 ? -0.699 1.960 13.826 1.00 96.06 91 GLU A CA 1
ATOM 654 C C . GLU A 1 91 ? -0.786 0.766 14.791 1.00 96.06 91 GLU A C 1
ATOM 656 O O . GLU A 1 91 ? -1.472 -0.229 14.545 1.00 96.06 91 GLU A O 1
ATOM 661 N N . ASP A 1 92 ? -0.038 0.842 15.890 1.00 95.94 92 ASP A N 1
ATOM 662 C CA . ASP A 1 92 ? 0.103 -0.268 16.830 1.00 95.94 92 ASP A CA 1
ATOM 663 C C . ASP A 1 92 ? -0.670 -0.019 18.124 1.00 95.94 92 ASP A C 1
ATOM 665 O O . ASP A 1 92 ? -0.116 0.005 19.224 1.00 95.94 92 ASP A O 1
ATOM 669 N N . THR A 1 93 ? -1.966 0.241 17.976 1.00 96.94 93 THR A N 1
ATOM 670 C CA . THR A 1 93 ? -2.860 0.545 19.094 1.00 96.94 93 THR A CA 1
ATOM 671 C C . THR A 1 93 ? -3.609 -0.704 19.553 1.00 96.94 93 THR A C 1
ATOM 673 O O . THR A 1 93 ? -3.835 -1.644 18.788 1.00 96.94 93 THR A O 1
ATOM 676 N N . ALA A 1 94 ? -4.048 -0.718 20.816 1.00 96.81 94 ALA A N 1
ATOM 677 C CA . ALA A 1 94 ? -4.881 -1.804 21.337 1.00 96.81 94 ALA A CA 1
ATOM 678 C C . ALA A 1 94 ? -6.187 -1.969 20.536 1.00 96.81 94 ALA A C 1
ATOM 680 O O . ALA A 1 94 ? -6.642 -3.093 20.336 1.00 96.81 94 ALA A O 1
ATOM 681 N N . ALA A 1 95 ? -6.757 -0.866 20.037 1.00 95.75 95 ALA A N 1
ATOM 682 C CA . ALA A 1 95 ? -7.960 -0.878 19.211 1.00 95.75 95 ALA A CA 1
ATOM 683 C C . ALA A 1 95 ? -7.727 -1.584 17.866 1.00 95.75 95 ALA A C 1
ATOM 685 O O . ALA A 1 95 ? -8.500 -2.473 17.512 1.00 95.75 95 ALA A O 1
ATOM 686 N N . VAL A 1 96 ? -6.640 -1.257 17.156 1.00 95.81 96 VAL A N 1
ATOM 687 C CA . VAL A 1 96 ? -6.314 -1.907 15.876 1.00 95.81 96 VAL A CA 1
ATOM 688 C C . VAL A 1 96 ? -5.970 -3.378 16.073 1.00 95.81 96 VAL A C 1
ATOM 690 O O . VAL A 1 96 ? -6.520 -4.222 15.371 1.00 95.81 96 VAL A O 1
ATOM 693 N N . ARG A 1 97 ? -5.157 -3.723 17.079 1.00 96.19 97 ARG A N 1
ATOM 694 C CA . ARG A 1 97 ? -4.876 -5.132 17.411 1.00 96.19 97 ARG A CA 1
ATOM 695 C C . ARG A 1 97 ? -6.158 -5.912 17.707 1.00 96.19 97 ARG A C 1
ATOM 697 O O . ARG A 1 97 ? -6.344 -6.997 17.166 1.00 96.19 97 ARG A O 1
ATOM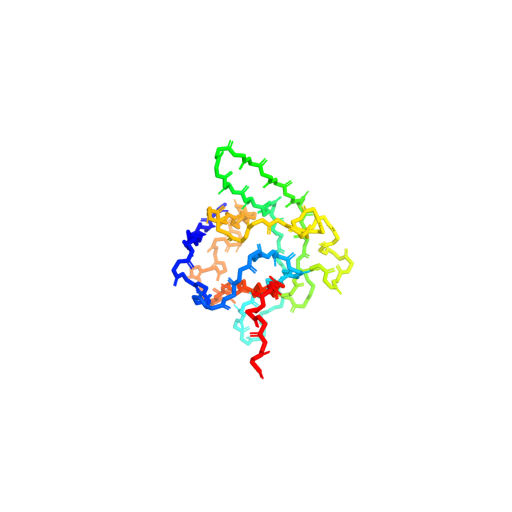 704 N N . SER A 1 98 ? -7.051 -5.334 18.516 1.00 97.06 98 SER A N 1
ATOM 705 C CA . SER A 1 98 ? -8.352 -5.928 18.838 1.00 97.06 98 SER A CA 1
ATOM 706 C C . SER A 1 98 ? -9.187 -6.166 17.578 1.00 97.06 98 SER A C 1
ATOM 708 O O . SER A 1 98 ? -9.734 -7.255 17.408 1.00 97.06 98 SER A O 1
ATOM 710 N N . ALA A 1 99 ? -9.217 -5.202 16.650 1.00 97.00 99 ALA A N 1
ATOM 711 C CA . ALA A 1 99 ? -9.950 -5.322 15.393 1.00 97.00 99 ALA A CA 1
ATOM 712 C C . ALA A 1 99 ? -9.459 -6.489 14.517 1.00 97.00 99 ALA A C 1
ATOM 714 O O . ALA A 1 99 ? -10.293 -7.185 13.943 1.00 97.00 99 ALA A O 1
ATOM 715 N N . PHE A 1 100 ? -8.149 -6.751 14.459 1.00 95.56 100 PHE A N 1
ATOM 716 C CA . PHE A 1 100 ? -7.617 -7.945 13.787 1.00 95.56 100 PHE A CA 1
ATOM 717 C C . PHE A 1 100 ? -7.964 -9.232 14.546 1.00 95.56 100 PHE A C 1
ATOM 719 O O . PHE A 1 100 ? -8.475 -10.178 13.957 1.00 95.56 100 PHE A O 1
ATOM 726 N N . THR A 1 101 ? -7.753 -9.281 15.867 1.00 96.56 101 THR A N 1
ATOM 727 C CA . THR A 1 101 ? -8.028 -10.503 16.653 1.00 96.56 101 THR A CA 1
ATOM 728 C C . THR A 1 101 ? -9.510 -10.872 16.726 1.00 96.56 101 THR A C 1
ATOM 730 O O . THR A 1 101 ? -9.842 -12.034 16.939 1.00 96.56 101 THR A O 1
ATOM 733 N N . ALA A 1 102 ? -10.400 -9.892 16.559 1.00 97.25 102 ALA A N 1
ATOM 734 C CA . ALA A 1 102 ? -11.848 -10.071 16.557 1.00 97.25 102 ALA A CA 1
ATOM 735 C C . ALA A 1 102 ? -12.439 -10.224 15.140 1.00 97.25 102 ALA A C 1
ATOM 737 O O . ALA A 1 102 ? -13.655 -10.105 14.992 1.00 97.25 102 ALA A O 1
ATOM 738 N N . ASP A 1 103 ? -11.598 -10.426 14.116 1.00 96.50 103 ASP A N 1
ATOM 739 C CA . ASP A 1 103 ? -11.988 -10.576 12.703 1.00 96.50 103 ASP A CA 1
ATOM 740 C C . ASP A 1 103 ? -12.834 -9.403 12.160 1.00 96.50 103 ASP A C 1
ATOM 742 O O . ASP A 1 103 ? -13.685 -9.545 11.284 1.00 96.50 103 ASP A O 1
ATOM 746 N N . ARG A 1 104 ? -12.636 -8.198 12.711 1.00 97.62 104 ARG A N 1
ATOM 747 C CA . ARG A 1 104 ? -13.281 -6.965 12.226 1.00 97.62 104 ARG A CA 1
ATOM 748 C C . ARG A 1 104 ? -12.526 -6.368 11.050 1.00 97.62 104 ARG A C 1
ATOM 750 O O . ARG A 1 104 ? -13.156 -5.847 10.131 1.00 97.62 104 ARG A O 1
ATOM 757 N N . ILE A 1 105 ? -11.201 -6.476 11.076 1.00 97.19 105 ILE A N 1
ATOM 758 C CA . ILE A 1 105 ? -10.347 -6.355 9.896 1.00 97.19 105 ILE A CA 1
ATOM 759 C C . ILE A 1 105 ? -9.964 -7.778 9.508 1.00 97.19 105 ILE A C 1
ATOM 761 O O . ILE A 1 105 ? -9.291 -8.459 10.277 1.00 97.19 105 ILE A O 1
ATOM 765 N N . GLN A 1 106 ? -10.435 -8.211 8.345 1.00 96.69 106 GLN A N 1
ATOM 766 C CA . GLN A 1 106 ? -10.323 -9.591 7.880 1.00 96.69 106 GLN A CA 1
ATOM 767 C C . GLN A 1 106 ? -9.098 -9.781 6.989 1.00 96.69 106 GLN A C 1
ATOM 769 O O . GLN A 1 106 ? -8.467 -10.831 7.024 1.00 96.69 106 GLN A O 1
ATOM 774 N N . ASP A 1 107 ? -8.756 -8.761 6.195 1.00 95.88 107 ASP A N 1
ATOM 775 C CA . ASP A 1 107 ? -7.618 -8.826 5.281 1.00 95.88 107 ASP A CA 1
ATOM 776 C C . ASP A 1 107 ? -7.108 -7.433 4.878 1.00 95.88 107 ASP A C 1
ATOM 778 O O . ASP A 1 107 ? -7.803 -6.418 5.010 1.00 95.88 107 ASP A O 1
ATOM 782 N N . LEU A 1 108 ? -5.890 -7.401 4.343 1.00 95.88 108 LEU A N 1
ATOM 783 C CA . LEU A 1 108 ? -5.260 -6.256 3.704 1.00 95.88 108 LEU A CA 1
ATOM 784 C C . LEU A 1 108 ? -4.817 -6.650 2.295 1.00 95.88 108 LEU A C 1
ATOM 786 O O . LEU A 1 108 ? -3.930 -7.479 2.121 1.00 95.88 108 LEU A O 1
ATOM 790 N N . VAL A 1 109 ? -5.377 -5.997 1.278 1.00 96.94 109 VAL A N 1
ATOM 791 C CA . VAL A 1 109 ? -5.049 -6.286 -0.123 1.00 96.94 109 VAL A CA 1
ATOM 792 C C . VAL A 1 109 ? -4.304 -5.107 -0.731 1.00 96.94 109 VAL A C 1
ATOM 794 O O . VAL A 1 109 ? -4.891 -4.050 -0.971 1.00 96.94 109 VAL A O 1
ATOM 797 N N . LEU A 1 110 ? -3.012 -5.290 -1.005 1.00 96.81 110 LEU A N 1
ATOM 798 C CA . LEU A 1 110 ? -2.217 -4.337 -1.775 1.00 96.81 110 LEU A CA 1
ATOM 799 C C . LEU A 1 110 ? -2.336 -4.653 -3.270 1.00 96.81 110 LEU A C 1
ATOM 801 O O . LEU A 1 110 ? -1.855 -5.675 -3.751 1.00 96.81 110 LEU A O 1
ATOM 805 N N . VAL A 1 111 ? -2.952 -3.745 -4.016 1.00 97.00 111 VAL A N 1
ATOM 806 C CA . VAL A 1 111 ? -3.043 -3.786 -5.473 1.00 97.00 111 VAL A CA 1
ATOM 807 C C . VAL A 1 111 ? -1.963 -2.891 -6.065 1.00 97.00 111 VAL A C 1
ATOM 809 O O . VAL A 1 111 ? -1.961 -1.672 -5.870 1.00 97.00 111 VAL A O 1
ATOM 812 N N . MET A 1 112 ? -1.067 -3.505 -6.832 1.00 97.19 112 MET A N 1
ATOM 813 C CA . MET A 1 112 ? 0.013 -2.833 -7.543 1.00 97.19 112 MET A CA 1
ATOM 814 C C . MET A 1 112 ? -0.266 -2.858 -9.046 1.00 97.19 112 MET A C 1
ATOM 816 O O . MET A 1 112 ? -0.326 -3.914 -9.668 1.00 97.19 112 MET A O 1
ATOM 820 N N . THR A 1 113 ? -0.449 -1.680 -9.641 1.00 97.19 113 THR A N 1
ATOM 821 C CA . THR A 1 113 ? -0.485 -1.535 -11.101 1.00 97.19 113 THR A CA 1
ATOM 822 C C . THR A 1 113 ? 0.929 -1.309 -11.598 1.00 97.19 113 THR A C 1
ATOM 824 O O . THR A 1 113 ? 1.621 -0.428 -11.088 1.00 97.19 113 THR A O 1
ATOM 827 N N . LEU A 1 114 ? 1.327 -2.057 -12.620 1.00 96.88 114 LEU A N 1
ATOM 828 C CA . LEU A 1 114 ? 2.660 -1.994 -13.206 1.00 96.88 114 LEU A CA 1
ATOM 829 C C . LEU A 1 114 ? 2.602 -1.422 -14.616 1.00 96.88 114 LEU A C 1
ATOM 831 O O . LEU A 1 114 ? 1.654 -1.671 -15.361 1.00 96.88 114 LEU A O 1
ATOM 835 N N . SER A 1 115 ? 3.643 -0.694 -14.987 1.00 97.25 115 SER A N 1
ATOM 836 C CA . SER A 1 115 ? 3.995 -0.424 -16.375 1.00 97.25 115 SER A CA 1
ATOM 837 C C . SER A 1 115 ? 5.227 -1.240 -16.757 1.00 97.25 115 SER A C 1
ATOM 839 O O . SER A 1 115 ? 5.964 -1.731 -15.902 1.00 97.25 115 SER A O 1
ATOM 841 N N . GLY A 1 116 ? 5.431 -1.420 -18.056 1.00 96.06 116 GLY A N 1
ATOM 842 C CA . GLY A 1 116 ? 6.593 -2.110 -18.589 1.00 96.06 116 GLY A CA 1
ATOM 843 C C . GLY A 1 116 ? 6.580 -2.123 -20.108 1.00 96.06 116 GLY A C 1
ATOM 844 O O . GLY A 1 116 ? 5.695 -1.561 -20.752 1.00 96.06 116 GLY A O 1
ATOM 845 N N . THR A 1 117 ? 7.581 -2.776 -20.675 1.00 95.75 117 THR A N 1
ATOM 846 C CA . THR A 1 117 ? 7.808 -2.867 -22.119 1.00 95.75 117 THR A CA 1
ATOM 847 C C . THR A 1 117 ? 7.704 -4.314 -22.567 1.00 95.75 117 THR A C 1
ATOM 849 O O . THR A 1 117 ? 8.332 -5.196 -21.982 1.00 95.75 117 THR A O 1
ATOM 852 N N . THR A 1 118 ? 6.903 -4.568 -23.596 1.00 93.44 118 THR A N 1
ATOM 853 C CA . THR A 1 118 ? 6.858 -5.867 -24.269 1.00 93.44 118 THR A CA 1
ATOM 854 C C . THR A 1 118 ? 7.859 -5.890 -25.429 1.00 93.44 118 THR A C 1
ATOM 856 O O . THR A 1 118 ? 8.227 -4.829 -25.944 1.00 93.44 118 THR A O 1
ATOM 859 N N . PRO A 1 119 ? 8.329 -7.077 -25.850 1.00 88.12 119 PRO A N 1
ATOM 860 C CA . PRO A 1 119 ? 9.132 -7.215 -27.058 1.00 88.12 119 PRO A CA 1
ATOM 861 C C . PRO A 1 119 ? 8.412 -6.629 -28.276 1.00 88.12 119 PRO A C 1
ATOM 863 O O . PRO A 1 119 ? 7.180 -6.643 -28.336 1.00 88.12 119 PRO A O 1
ATOM 866 N N . ALA A 1 120 ? 9.181 -6.151 -29.259 1.00 86.50 120 ALA A N 1
ATOM 867 C CA . ALA A 1 120 ? 8.622 -5.732 -30.539 1.00 86.50 120 ALA A CA 1
ATOM 868 C C . ALA A 1 120 ? 7.823 -6.886 -31.165 1.00 86.50 120 ALA A C 1
ATOM 870 O O . ALA A 1 120 ? 8.275 -8.034 -31.168 1.00 86.50 120 ALA A O 1
ATOM 871 N N . TRP A 1 121 ? 6.630 -6.572 -31.670 1.00 80.19 121 TRP A N 1
ATOM 872 C CA . TRP A 1 121 ? 5.834 -7.531 -32.424 1.00 80.19 121 TRP A CA 1
ATOM 873 C C . TRP A 1 121 ? 6.482 -7.755 -33.803 1.00 80.19 121 TRP A C 1
ATOM 875 O O . TRP A 1 121 ? 6.902 -6.763 -34.407 1.00 80.19 121 TRP A O 1
ATOM 885 N N . PRO A 1 122 ? 6.615 -9.008 -34.275 1.00 76.12 122 PRO A N 1
ATOM 886 C CA . PRO A 1 122 ? 7.168 -9.307 -35.594 1.00 76.12 122 PRO A CA 1
ATOM 887 C C . PRO A 1 122 ? 6.281 -8.831 -36.752 1.00 76.12 122 PRO A C 1
ATOM 889 O O . PRO A 1 122 ? 5.038 -8.779 -36.591 1.00 76.12 122 PRO A O 1
#

Radius of gyration: 15.75 Å; chains: 1; bounding box: 41×27×57 Å

Foldseek 3Di:
DKDKDAFDPVNDDPQFALKAFAKKKKAFDFDPPQQDKWWQAWWWFADPNDIDIFDGFIDDSRMEMVVDPRNVRVCVRGSPDPGGMIMGHTDDDPVVVVCVVVCRRVDMDMDTDMDGDGDDDD

Sequence (122 aa):
MAAVLPLARTDFPPNVANLAVAKLTLYVVRANGFDAELTVTALRHEVDGQVVEAGPVPTSGGIVGTGRPAGAPWLAFTGANPTGDWGIHLEDTAAVRSAFTADRIQDLVLVMTLSGTTPAWP

pLDDT: mean 95.97, std 3.05, range [76.12, 98.5]